Protein AF-A0A2H0L4T8-F1 (afdb_monomer_lite)

Structure (mmCIF, N/CA/C/O backbone):
data_AF-A0A2H0L4T8-F1
#
_entry.id   AF-A0A2H0L4T8-F1
#
loop_
_atom_site.group_PDB
_atom_site.id
_atom_site.type_symbol
_atom_site.label_atom_id
_atom_site.label_alt_id
_atom_site.label_comp_id
_atom_site.label_asym_id
_atom_site.label_entity_id
_atom_site.label_seq_id
_atom_site.pdbx_PDB_ins_code
_atom_site.Cartn_x
_atom_site.Cartn_y
_atom_site.Cartn_z
_atom_site.occupancy
_atom_site.B_iso_or_equiv
_atom_site.auth_seq_id
_atom_site.auth_comp_id
_atom_site.auth_asym_id
_atom_site.auth_atom_id
_atom_site.pdbx_PDB_model_num
ATOM 1 N N . MET A 1 1 ? -14.386 0.180 6.476 1.00 85.38 1 MET A N 1
ATOM 2 C CA . MET A 1 1 ? -13.752 1.130 5.545 1.00 85.38 1 MET A CA 1
ATOM 3 C C . MET A 1 1 ? -12.254 1.127 5.782 1.00 85.38 1 MET A C 1
ATOM 5 O O . MET A 1 1 ? -11.830 1.167 6.940 1.00 85.38 1 M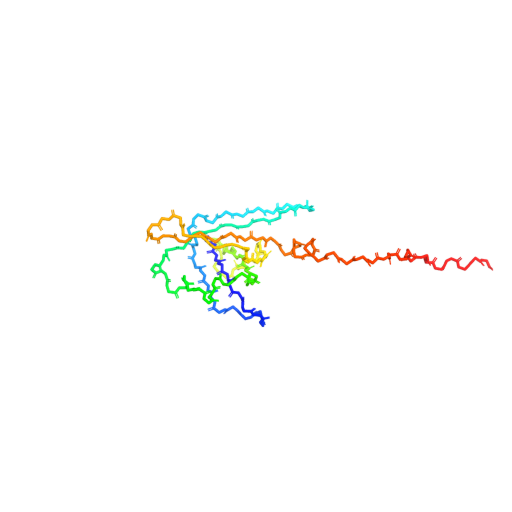ET A O 1
ATOM 9 N N . TYR A 1 2 ? -11.478 1.063 4.704 1.00 89.44 2 TYR A N 1
ATOM 10 C CA . TYR A 1 2 ? -10.024 1.192 4.748 1.00 89.44 2 TYR A CA 1
ATOM 11 C C . TYR A 1 2 ? -9.585 2.491 4.076 1.00 89.44 2 TYR A C 1
ATOM 13 O O . TYR A 1 2 ? -10.293 3.051 3.240 1.00 89.44 2 TYR A O 1
ATOM 21 N N . SER A 1 3 ? -8.413 2.980 4.457 1.00 90.06 3 SER A N 1
ATOM 22 C CA . SER A 1 3 ? -7.744 4.065 3.748 1.00 90.06 3 SER A CA 1
ATOM 23 C C . SER A 1 3 ? -6.251 3.798 3.660 1.00 90.06 3 SER A C 1
ATOM 25 O O . SER A 1 3 ? -5.687 3.161 4.548 1.00 90.06 3 SER A O 1
ATOM 27 N N . ILE A 1 4 ? -5.625 4.274 2.591 1.00 90.12 4 ILE A N 1
ATOM 28 C CA . ILE A 1 4 ? -4.199 4.102 2.328 1.00 90.12 4 ILE A CA 1
ATOM 29 C C . ILE A 1 4 ? -3.563 5.479 2.292 1.00 90.12 4 ILE A C 1
ATOM 31 O O . ILE A 1 4 ? -3.908 6.290 1.439 1.00 90.12 4 ILE A O 1
ATOM 35 N N . ASN A 1 5 ? -2.619 5.735 3.184 1.00 90.69 5 ASN A N 1
ATOM 36 C CA . ASN A 1 5 ? -1.781 6.920 3.110 1.00 90.69 5 ASN A CA 1
ATOM 37 C C . ASN A 1 5 ? -0.499 6.569 2.357 1.00 90.69 5 ASN A C 1
ATOM 39 O O . ASN A 1 5 ? 0.159 5.581 2.686 1.00 90.69 5 ASN A O 1
ATOM 43 N N . ILE A 1 6 ? -0.133 7.393 1.381 1.00 85.06 6 ILE A N 1
ATOM 44 C CA . ILE A 1 6 ? 1.175 7.369 0.732 1.00 85.06 6 ILE A CA 1
ATOM 45 C C . ILE A 1 6 ? 1.975 8.540 1.287 1.00 85.06 6 ILE A C 1
ATOM 47 O O . ILE A 1 6 ? 1.517 9.688 1.287 1.00 85.06 6 ILE A O 1
ATOM 51 N N . LEU A 1 7 ? 3.156 8.224 1.800 1.00 85.06 7 LEU A N 1
ATOM 52 C CA . LEU A 1 7 ? 4.012 9.156 2.507 1.00 85.06 7 LEU A CA 1
ATOM 53 C C . LEU A 1 7 ? 5.227 9.497 1.650 1.00 85.06 7 LEU A C 1
ATOM 55 O O . LEU A 1 7 ? 5.781 8.637 0.957 1.00 85.06 7 LEU A O 1
ATOM 59 N N . ASN A 1 8 ? 5.638 10.763 1.698 1.00 73.88 8 ASN A N 1
ATOM 60 C CA . ASN A 1 8 ? 6.864 11.219 1.053 1.00 73.88 8 ASN A CA 1
ATOM 61 C C . ASN A 1 8 ? 8.088 10.755 1.868 1.00 73.88 8 ASN A C 1
ATOM 63 O O . ASN A 1 8 ? 7.970 10.090 2.901 1.00 73.88 8 ASN A O 1
ATOM 67 N N . ARG A 1 9 ? 9.291 11.134 1.421 1.00 71.06 9 ARG A N 1
ATOM 68 C CA . ARG A 1 9 ? 10.541 10.823 2.139 1.00 71.06 9 ARG A CA 1
ATOM 69 C C . ARG A 1 9 ? 10.598 11.404 3.557 1.00 71.06 9 ARG A C 1
ATOM 71 O O . ARG A 1 9 ? 11.299 10.853 4.396 1.00 71.06 9 ARG A O 1
ATOM 78 N N . GLU A 1 10 ? 9.854 12.470 3.825 1.00 75.06 10 GLU A N 1
ATOM 79 C CA . GLU A 1 10 ? 9.776 13.141 5.128 1.00 75.06 10 GLU A CA 1
ATOM 80 C C . GLU A 1 10 ? 8.712 12.515 6.049 1.00 75.06 10 GLU A C 1
ATOM 82 O O . GLU A 1 10 ? 8.502 12.984 7.162 1.00 75.06 10 GLU A O 1
ATOM 87 N N . ASN A 1 11 ? 8.063 11.422 5.623 1.00 71.19 11 ASN A N 1
ATOM 88 C CA . ASN A 1 11 ? 6.920 10.792 6.296 1.00 71.19 11 ASN A CA 1
ATOM 89 C C . ASN A 1 11 ? 5.679 11.695 6.415 1.00 71.19 11 ASN A C 1
ATOM 91 O O . ASN A 1 11 ? 4.818 11.468 7.265 1.00 71.19 11 ASN A O 1
ATOM 95 N N . THR A 1 12 ? 5.536 12.671 5.527 1.00 71.94 12 THR A N 1
ATOM 96 C CA . THR A 1 12 ? 4.312 13.458 5.389 1.00 71.94 12 THR A CA 1
ATOM 97 C C . THR A 1 12 ? 3.388 12.760 4.397 1.00 71.94 12 THR A C 1
ATOM 99 O O . THR A 1 12 ? 3.788 12.439 3.273 1.00 71.94 12 THR A O 1
ATOM 102 N N . ALA A 1 13 ? 2.146 12.496 4.808 1.00 73.62 13 ALA A N 1
ATOM 103 C CA . ALA A 1 13 ? 1.134 11.923 3.927 1.00 73.62 13 ALA A CA 1
ATOM 104 C C . ALA A 1 13 ? 0.702 12.969 2.889 1.00 73.62 13 ALA A C 1
ATOM 106 O O . ALA A 1 13 ? -0.023 13.906 3.214 1.00 73.62 13 ALA A O 1
ATOM 107 N N . PHE A 1 14 ? 1.139 12.806 1.642 1.00 74.56 14 PHE A N 1
ATOM 108 C CA . PHE A 1 14 ? 0.767 13.701 0.539 1.00 74.56 14 PHE A CA 1
ATOM 109 C C . PHE A 1 14 ? -0.412 13.149 -0.280 1.00 74.56 14 PHE A C 1
ATOM 111 O O . PHE A 1 14 ? -1.058 13.878 -1.026 1.00 74.56 14 PHE A O 1
ATOM 118 N N . SER A 1 15 ? -0.722 11.857 -0.132 1.00 76.81 15 SER A N 1
ATOM 119 C CA . SER A 1 15 ? -1.814 11.185 -0.837 1.00 76.81 15 SER A CA 1
ATOM 120 C C . SER A 1 15 ? -2.544 10.217 0.099 1.00 76.81 15 SER A C 1
ATOM 122 O O . SER A 1 15 ? -1.923 9.508 0.887 1.00 76.81 15 SER A O 1
ATOM 124 N N . LYS A 1 16 ? -3.882 10.214 0.035 1.00 84.00 16 LYS A N 1
ATOM 125 C CA . LYS A 1 16 ? -4.783 9.385 0.855 1.00 84.00 16 LYS A CA 1
ATOM 126 C C . LYS A 1 16 ? -5.869 8.712 0.010 1.00 84.00 16 LYS A C 1
ATOM 128 O O . LYS A 1 16 ? -6.834 9.343 -0.408 1.00 84.00 16 LYS A O 1
ATOM 133 N N . ILE A 1 17 ? -5.757 7.429 -0.252 1.00 83.62 17 ILE A N 1
ATOM 134 C CA . ILE A 1 17 ? -6.774 6.698 -1.009 1.00 83.62 17 ILE A CA 1
ATOM 135 C C . ILE A 1 17 ? -7.847 6.258 -0.019 1.00 83.62 17 ILE A C 1
ATOM 137 O O . ILE A 1 17 ? -7.540 5.628 0.994 1.00 83.62 17 ILE A O 1
ATOM 141 N N . LEU A 1 18 ? -9.092 6.646 -0.273 1.00 84.56 18 LEU A N 1
ATOM 142 C CA . LEU A 1 18 ? -10.240 6.223 0.520 1.00 84.56 18 LEU A CA 1
ATOM 143 C C . LEU A 1 18 ? -10.891 5.035 -0.174 1.00 84.56 18 LEU A C 1
ATOM 145 O O . LEU A 1 18 ? -11.052 5.069 -1.387 1.00 84.56 18 LEU A O 1
ATOM 149 N N . ASP A 1 19 ? -11.247 4.021 0.611 1.00 81.62 19 ASP A N 1
ATOM 150 C CA . ASP A 1 19 ? -11.933 2.812 0.145 1.00 81.62 19 ASP A CA 1
ATOM 151 C C . ASP A 1 19 ? -11.289 2.183 -1.112 1.00 81.62 19 ASP A C 1
ATOM 153 O O . ASP A 1 19 ? -11.894 2.126 -2.181 1.00 81.62 19 ASP A O 1
ATOM 157 N N . PRO A 1 20 ? -10.011 1.771 -1.009 1.00 82.56 20 PRO A N 1
ATOM 158 C CA . PRO A 1 20 ? -9.263 1.218 -2.136 1.00 82.56 20 PRO A CA 1
ATOM 159 C C . PRO A 1 20 ? -9.934 -0.037 -2.708 1.00 82.56 20 PRO A C 1
ATOM 161 O O . PRO A 1 20 ? -10.295 -0.953 -1.964 1.00 82.56 20 PRO A O 1
ATOM 164 N N . GLN A 1 21 ? -10.026 -0.099 -4.037 1.00 84.44 21 GLN A N 1
ATOM 165 C CA . GLN A 1 21 ? -10.542 -1.264 -4.751 1.00 84.44 21 GLN A CA 1
ATOM 166 C C . GLN A 1 21 ? -9.561 -2.433 -4.658 1.00 84.44 21 GLN A C 1
ATOM 168 O O . GLN A 1 21 ? -8.342 -2.243 -4.727 1.00 84.44 21 GLN A O 1
ATOM 173 N N . ASP A 1 22 ? -10.104 -3.640 -4.487 1.00 87.00 22 ASP A N 1
ATOM 174 C CA . ASP A 1 22 ? -9.355 -4.899 -4.401 1.00 87.00 22 ASP A CA 1
ATOM 175 C C . ASP A 1 22 ? -8.161 -4.854 -3.440 1.00 87.00 22 ASP A C 1
ATOM 177 O O . ASP A 1 22 ? -7.109 -5.459 -3.673 1.00 87.00 22 ASP A O 1
ATOM 181 N N . LEU A 1 23 ? -8.322 -4.126 -2.329 1.00 90.50 23 LEU A N 1
ATOM 182 C CA . LEU A 1 23 ? -7.322 -4.100 -1.277 1.00 90.50 23 LEU A CA 1
AT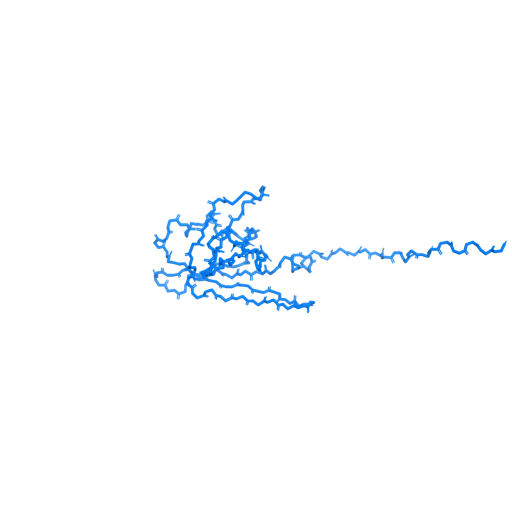OM 183 C C . LEU A 1 23 ? -7.189 -5.489 -0.651 1.00 90.50 23 LEU A C 1
ATOM 185 O O . LEU A 1 23 ? -8.094 -5.984 0.020 1.00 90.50 23 LEU A O 1
ATOM 189 N N . SER A 1 24 ? -6.003 -6.066 -0.789 1.00 91.56 24 SER A N 1
ATOM 190 C CA . SER A 1 24 ? -5.601 -7.303 -0.137 1.00 91.56 24 SER A CA 1
ATOM 191 C C . SER A 1 24 ? -4.262 -7.095 0.551 1.00 91.56 24 SER A C 1
ATOM 193 O O . SER A 1 24 ? -3.334 -6.539 -0.032 1.00 91.56 24 SER A O 1
ATOM 195 N N . PHE A 1 25 ? -4.140 -7.521 1.803 1.00 90.50 25 PHE A N 1
ATOM 196 C CA . PHE A 1 25 ? -2.877 -7.466 2.528 1.00 90.50 25 PHE A CA 1
ATOM 197 C C . PHE A 1 25 ? -2.716 -8.679 3.434 1.00 90.50 25 PHE A C 1
ATOM 199 O O . PHE A 1 25 ? -3.685 -9.222 3.964 1.00 90.50 25 PHE A O 1
ATOM 206 N N . LYS A 1 26 ? -1.466 -9.098 3.609 1.00 91.12 26 LYS A N 1
ATOM 207 C CA . LYS A 1 26 ? -1.065 -10.240 4.420 1.00 91.12 26 LYS A CA 1
ATOM 208 C C . LYS A 1 26 ? -0.036 -9.785 5.447 1.00 91.12 26 LYS A C 1
ATOM 210 O O . LYS A 1 26 ? 0.970 -9.175 5.088 1.00 91.12 26 LYS A O 1
ATOM 215 N N . LEU A 1 27 ? -0.311 -10.114 6.706 1.00 85.69 27 LEU A N 1
ATOM 216 C CA . LEU A 1 27 ? 0.604 -9.981 7.835 1.00 85.69 27 LEU A CA 1
ATOM 217 C C . LEU A 1 27 ? 1.078 -11.384 8.215 1.00 85.69 27 LEU A C 1
ATOM 219 O O . LEU A 1 27 ? 0.262 -12.257 8.511 1.00 85.69 27 LEU A O 1
ATOM 223 N N . THR A 1 28 ? 2.381 -11.610 8.176 1.00 81.94 28 THR A N 1
ATOM 224 C CA . THR A 1 28 ? 3.035 -12.883 8.457 1.00 81.94 28 THR A CA 1
ATOM 225 C C . THR A 1 28 ? 4.120 -12.647 9.498 1.00 81.94 28 THR A C 1
ATOM 227 O O . THR A 1 28 ? 5.137 -12.013 9.227 1.00 81.94 28 THR A O 1
ATOM 230 N N . LEU A 1 29 ? 3.932 -13.197 10.697 1.00 75.12 29 LEU A N 1
ATOM 231 C CA . LEU A 1 29 ? 4.955 -13.178 11.744 1.00 75.12 29 LEU A CA 1
ATOM 232 C C . LEU A 1 29 ? 6.236 -13.856 11.235 1.00 75.12 29 LEU A C 1
ATOM 234 O O . LEU A 1 29 ? 6.199 -15.013 10.824 1.00 75.12 29 LEU A O 1
ATOM 238 N N . GLY A 1 30 ? 7.352 -13.121 11.228 1.00 67.75 30 GLY A N 1
ATOM 239 C CA . GLY A 1 30 ? 8.646 -13.610 10.733 1.00 67.75 30 GLY A CA 1
ATOM 240 C C . GLY A 1 30 ? 8.700 -13.876 9.224 1.00 67.75 30 GLY A C 1
ATOM 241 O O . GLY A 1 30 ? 9.659 -14.477 8.749 1.00 67.75 30 GLY A O 1
ATOM 242 N N . GLY A 1 31 ? 7.674 -13.466 8.474 1.00 73.62 31 GLY A N 1
ATOM 243 C CA . GLY A 1 31 ? 7.551 -13.739 7.051 1.00 73.62 31 GLY A CA 1
ATOM 244 C C . GLY A 1 31 ? 7.507 -12.487 6.184 1.00 73.62 31 GLY A C 1
ATOM 245 O O . GLY A 1 31 ? 7.793 -11.364 6.596 1.00 73.62 31 GLY A O 1
ATOM 246 N N . LYS A 1 32 ? 7.141 -12.720 4.926 1.00 84.44 32 LYS A N 1
ATOM 247 C CA . LYS A 1 32 ? 7.078 -11.711 3.874 1.00 84.44 32 LYS A CA 1
ATOM 248 C C . LYS A 1 32 ? 5.689 -11.088 3.818 1.00 84.44 32 LYS A C 1
ATOM 250 O O . LYS A 1 32 ? 4.785 -11.631 3.187 1.00 84.44 32 LYS A O 1
ATOM 255 N N . ASP A 1 33 ? 5.544 -9.957 4.491 1.00 90.06 33 ASP A N 1
ATOM 256 C CA . ASP A 1 33 ? 4.333 -9.141 4.456 1.00 90.06 33 ASP A CA 1
ATOM 257 C C . ASP A 1 33 ? 4.143 -8.509 3.080 1.00 90.06 33 ASP A C 1
ATOM 259 O O . ASP A 1 33 ? 5.079 -7.961 2.500 1.00 90.06 33 ASP A O 1
ATOM 263 N N . THR A 1 34 ? 2.918 -8.543 2.568 1.00 92.69 34 THR A N 1
ATOM 264 C CA . THR A 1 34 ? 2.591 -7.996 1.245 1.00 92.69 34 THR A CA 1
ATOM 265 C C . THR A 1 34 ? 1.261 -7.273 1.290 1.00 92.69 34 THR A C 1
ATOM 267 O O . THR A 1 34 ? 0.346 -7.714 1.984 1.00 92.69 34 THR A O 1
ATOM 270 N N . ALA A 1 35 ? 1.120 -6.214 0.505 1.00 93.19 35 ALA A N 1
ATOM 271 C CA . ALA A 1 35 ? -0.164 -5.579 0.247 1.00 93.19 35 ALA A CA 1
ATOM 272 C C . ALA A 1 35 ? -0.317 -5.272 -1.243 1.00 93.19 35 ALA A C 1
ATOM 274 O O . ALA A 1 35 ? 0.662 -5.036 -1.946 1.00 93.19 35 ALA A O 1
ATOM 275 N N . LYS A 1 36 ? -1.550 -5.287 -1.730 1.00 93.62 36 LYS A N 1
ATOM 276 C CA . LYS A 1 36 ? -1.915 -4.993 -3.109 1.00 93.62 36 LYS A CA 1
ATOM 277 C C . LYS A 1 36 ? -3.236 -4.242 -3.114 1.00 93.62 36 LYS A C 1
ATOM 279 O O . LYS A 1 36 ? -4.119 -4.556 -2.322 1.00 93.62 36 LYS A O 1
ATOM 284 N N . PHE A 1 37 ? -3.362 -3.267 -4.000 1.00 91.62 37 PHE A N 1
ATOM 285 C CA . PHE A 1 37 ? -4.619 -2.572 -4.256 1.00 91.62 37 PHE A CA 1
ATOM 286 C C . PHE A 1 37 ? -4.657 -2.069 -5.696 1.00 91.62 37 PHE A C 1
ATOM 288 O O . PHE A 1 37 ? -3.612 -1.954 -6.347 1.00 91.62 37 PHE A O 1
ATOM 295 N N . MET A 1 38 ? -5.859 -1.763 -6.175 1.00 89.69 38 MET A N 1
ATOM 296 C CA . MET A 1 38 ? -6.076 -1.167 -7.487 1.00 89.69 38 MET A CA 1
ATOM 297 C C . MET A 1 38 ? -6.505 0.293 -7.381 1.00 89.69 38 MET A C 1
ATOM 299 O O . MET A 1 38 ? -7.124 0.728 -6.407 1.00 89.69 38 MET A O 1
ATOM 303 N N . LEU A 1 39 ? -6.150 1.051 -8.409 1.00 87.25 39 LEU A N 1
ATOM 304 C CA . LEU A 1 39 ? -6.495 2.451 -8.589 1.00 87.25 39 LEU A CA 1
ATOM 305 C C . LEU A 1 39 ? -6.907 2.687 -10.042 1.00 87.25 39 LEU A C 1
ATOM 307 O O . LEU A 1 39 ? -6.160 2.296 -10.938 1.00 87.25 39 LEU A O 1
ATOM 311 N N . PRO A 1 40 ? -8.015 3.394 -10.302 1.00 85.56 40 PRO A N 1
ATOM 312 C CA . PRO A 1 40 ? -8.314 3.880 -11.642 1.00 85.56 40 PRO A CA 1
ATOM 313 C C . PRO A 1 40 ? -7.214 4.830 -12.145 1.00 85.56 40 PRO A C 1
ATOM 315 O O . PRO A 1 40 ? -6.738 5.680 -11.392 1.00 85.56 40 PRO A O 1
ATOM 318 N N . LEU A 1 41 ? -6.847 4.743 -13.423 1.00 82.75 41 LEU A N 1
ATOM 319 C CA . LEU A 1 41 ? -5.928 5.665 -14.104 1.00 82.75 41 LEU A CA 1
ATOM 320 C C . LEU A 1 41 ? -6.457 7.104 -14.098 1.00 82.75 41 LEU A C 1
ATOM 322 O O . LEU A 1 41 ? -5.681 8.051 -14.025 1.00 82.75 41 LEU A O 1
ATOM 326 N N . SER A 1 42 ? -7.782 7.266 -14.112 1.00 80.81 42 SER A N 1
ATOM 327 C CA . SER A 1 42 ? -8.458 8.559 -13.977 1.00 80.81 42 SER A CA 1
ATOM 328 C C . SER A 1 42 ? -8.379 9.147 -12.565 1.00 80.81 42 SER A C 1
ATOM 330 O O . SER A 1 42 ? -8.760 10.299 -12.354 1.00 80.81 42 SER A O 1
ATOM 332 N N . HIS A 1 43 ? -7.906 8.384 -11.574 1.00 78.69 43 HIS A N 1
ATOM 333 C CA . HIS A 1 43 ? -7.827 8.868 -10.207 1.00 78.69 43 HIS A CA 1
ATOM 334 C C . HIS A 1 43 ? -6.755 9.967 -10.114 1.00 78.69 43 HIS A C 1
ATOM 336 O O . HIS A 1 43 ? -5.599 9.713 -10.450 1.00 78.69 43 HIS A O 1
ATOM 342 N N . PRO A 1 44 ? -7.036 11.141 -9.518 1.00 74.06 44 PRO A N 1
ATOM 343 C CA . PRO A 1 44 ? -6.090 12.270 -9.430 1.00 74.06 44 PRO A CA 1
ATOM 344 C C . PRO A 1 44 ? -4.835 11.989 -8.581 1.00 74.06 44 PRO A C 1
ATOM 346 O O . PRO A 1 44 ? -4.031 12.869 -8.316 1.00 74.06 44 PRO A O 1
ATOM 349 N N . ARG A 1 45 ? -4.688 10.761 -8.073 1.00 72.50 45 ARG A N 1
ATOM 350 C CA . ARG A 1 45 ? -3.555 10.311 -7.249 1.00 72.50 45 ARG A CA 1
ATOM 351 C C . ARG A 1 45 ? -2.776 9.174 -7.910 1.00 72.50 45 ARG A C 1
ATOM 353 O O . ARG A 1 45 ? -1.731 8.796 -7.389 1.00 72.50 45 ARG A O 1
ATOM 360 N N . ALA A 1 46 ? -3.242 8.686 -9.061 1.00 70.25 46 ALA A N 1
ATOM 361 C CA . ALA A 1 46 ? -2.585 7.714 -9.927 1.00 70.25 46 ALA A CA 1
ATOM 362 C C . ALA A 1 46 ? -1.451 8.350 -10.757 1.00 70.25 46 ALA A C 1
ATOM 364 O O . ALA A 1 46 ? -1.242 8.033 -11.924 1.00 70.25 46 ALA A O 1
ATOM 365 N N . GLU A 1 47 ? -0.703 9.270 -10.154 1.00 76.31 47 GLU A N 1
ATOM 366 C CA . GLU A 1 47 ? 0.402 9.950 -10.816 1.00 76.31 47 GLU A CA 1
ATOM 367 C C . GLU A 1 47 ? 1.709 9.210 -10.548 1.00 76.31 47 GLU A C 1
ATOM 369 O O . GLU A 1 47 ? 1.954 8.686 -9.455 1.00 76.31 47 GLU A O 1
ATOM 374 N N . LYS A 1 48 ? 2.600 9.227 -11.542 1.00 72.44 48 LYS A N 1
ATOM 375 C CA . LYS A 1 48 ? 3.912 8.572 -11.469 1.00 72.44 48 LYS A CA 1
ATOM 376 C C . LYS A 1 48 ? 4.756 9.073 -10.295 1.00 72.44 48 LYS A C 1
ATOM 378 O O . LYS A 1 48 ? 5.584 8.331 -9.779 1.00 72.44 48 LYS A O 1
ATOM 383 N N . GLU A 1 49 ? 4.549 10.317 -9.870 1.00 75.25 49 GLU A N 1
ATOM 384 C CA . GLU A 1 49 ? 5.228 10.920 -8.722 1.00 75.25 49 GLU A CA 1
ATOM 385 C C . GLU A 1 49 ? 4.785 10.319 -7.388 1.00 75.25 49 GLU A C 1
ATOM 387 O O . GLU A 1 49 ? 5.611 10.049 -6.511 1.00 75.25 49 GLU A O 1
ATOM 392 N N . ASN A 1 50 ? 3.485 10.062 -7.276 1.00 75.44 50 ASN A N 1
ATOM 393 C CA . ASN A 1 50 ? 2.845 9.561 -6.072 1.00 75.44 50 ASN A CA 1
ATOM 394 C C . ASN A 1 50 ? 3.135 8.070 -5.882 1.00 75.44 50 ASN A C 1
ATOM 396 O O . ASN A 1 50 ? 3.389 7.611 -4.768 1.00 75.44 50 ASN A O 1
ATOM 400 N N . LEU A 1 51 ? 3.184 7.325 -6.987 1.00 82.50 51 LEU A N 1
ATOM 401 C CA . LEU A 1 51 ? 3.407 5.882 -7.011 1.00 82.50 51 LEU A CA 1
ATOM 402 C C . LEU A 1 51 ? 4.879 5.503 -7.278 1.00 82.50 51 LEU A C 1
ATOM 404 O O . LEU A 1 51 ? 5.169 4.468 -7.878 1.00 82.50 51 LEU A O 1
ATOM 408 N N . LYS A 1 52 ? 5.836 6.333 -6.835 1.00 83.81 52 LYS A N 1
ATOM 409 C CA . LYS A 1 52 ? 7.271 6.026 -6.952 1.00 83.81 52 LYS A CA 1
ATOM 410 C C . LYS A 1 52 ? 7.632 4.788 -6.126 1.00 83.81 52 LYS A C 1
ATOM 412 O O . LYS A 1 52 ? 7.202 4.616 -4.983 1.00 83.81 52 LYS A O 1
ATOM 417 N N . LYS A 1 53 ? 8.495 3.943 -6.695 1.00 85.94 53 LYS A N 1
ATOM 418 C CA . LYS A 1 53 ? 9.069 2.788 -5.998 1.00 85.94 53 LYS A CA 1
ATOM 419 C C . LYS A 1 53 ? 9.745 3.233 -4.693 1.00 85.94 53 LYS A C 1
ATOM 421 O O . LYS A 1 53 ? 10.452 4.238 -4.666 1.00 85.94 53 LYS A O 1
ATOM 426 N N . HIS A 1 54 ? 9.544 2.452 -3.636 1.00 85.44 54 HIS A N 1
ATOM 427 C CA . HIS A 1 54 ? 9.988 2.685 -2.260 1.00 85.44 54 HIS A CA 1
ATOM 428 C C . HIS A 1 54 ? 9.298 3.831 -1.508 1.00 85.44 54 HIS A C 1
ATOM 430 O O . HIS A 1 54 ? 9.665 4.080 -0.359 1.00 85.44 54 HIS A O 1
ATOM 436 N N . ASN A 1 55 ? 8.285 4.494 -2.083 1.00 86.69 55 ASN A N 1
ATOM 437 C CA . ASN A 1 55 ? 7.428 5.364 -1.278 1.00 86.69 55 ASN A CA 1
ATOM 438 C C . ASN A 1 55 ? 6.762 4.537 -0.179 1.00 86.69 55 ASN A C 1
ATOM 440 O O . ASN A 1 55 ? 6.294 3.419 -0.420 1.00 86.69 55 ASN A O 1
ATOM 444 N N . ARG A 1 56 ? 6.742 5.089 1.034 1.00 89.56 56 ARG A N 1
ATOM 445 C CA . ARG A 1 56 ? 6.160 4.425 2.194 1.00 89.56 56 ARG A CA 1
ATOM 446 C C . ARG A 1 56 ? 4.641 4.487 2.104 1.00 89.56 56 ARG A C 1
ATOM 448 O O . ARG A 1 56 ? 4.069 5.508 1.727 1.00 89.56 56 ARG A O 1
ATOM 455 N N . ILE A 1 57 ? 4.002 3.390 2.483 1.00 91.25 57 ILE A N 1
ATOM 456 C CA . ILE A 1 57 ? 2.554 3.246 2.516 1.00 91.25 57 ILE A CA 1
ATOM 457 C C . ILE A 1 57 ? 2.110 2.785 3.897 1.00 91.25 57 ILE A C 1
ATOM 459 O O . ILE A 1 57 ? 2.744 1.938 4.528 1.00 91.25 57 ILE A O 1
ATOM 463 N N . GLU A 1 58 ? 0.984 3.329 4.343 1.00 93.12 58 GLU A N 1
ATOM 464 C CA . GLU A 1 58 ? 0.316 2.938 5.575 1.00 93.12 58 GLU A CA 1
ATOM 465 C C . GLU A 1 58 ? -1.161 2.666 5.306 1.00 93.12 58 GLU A C 1
ATOM 467 O O . GLU A 1 58 ? -1.860 3.501 4.734 1.00 93.12 58 GLU A O 1
A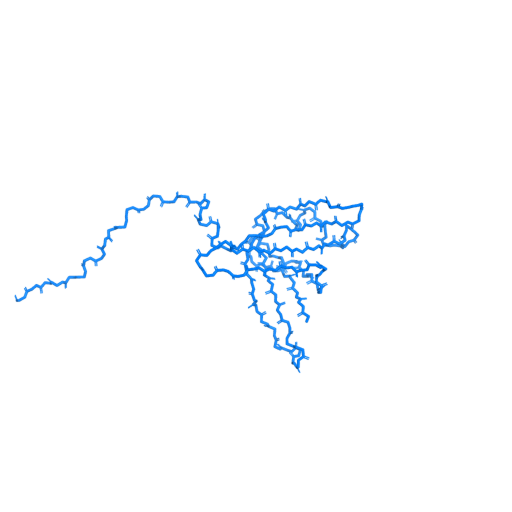TOM 472 N N . ILE A 1 59 ? -1.646 1.503 5.739 1.00 93.44 59 ILE A N 1
ATOM 473 C CA . ILE A 1 59 ? -3.059 1.137 5.630 1.00 93.44 59 ILE A CA 1
ATOM 474 C C . ILE A 1 59 ? -3.707 1.360 6.988 1.00 93.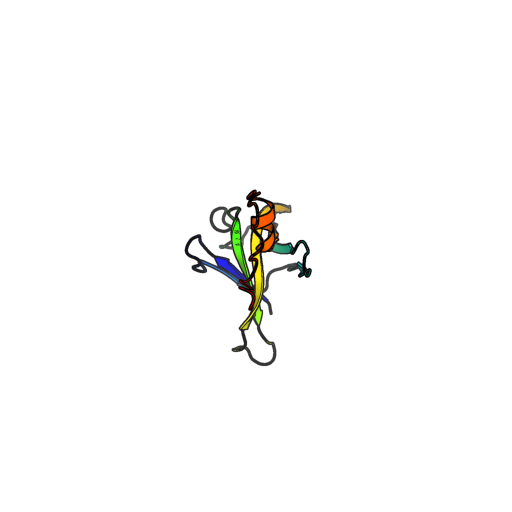44 59 ILE A C 1
ATOM 476 O O . ILE A 1 59 ? -3.224 0.885 8.020 1.00 93.44 59 ILE A O 1
ATOM 480 N N . TYR A 1 60 ? -4.834 2.056 6.969 1.00 92.38 60 TYR A N 1
ATOM 481 C CA . TYR A 1 60 ? -5.654 2.350 8.127 1.00 92.38 60 TYR A CA 1
ATOM 482 C C . TYR A 1 60 ? -7.028 1.710 7.989 1.00 92.38 60 TYR A C 1
ATOM 484 O O . TYR A 1 60 ? -7.627 1.714 6.913 1.00 92.38 60 TYR A O 1
ATOM 492 N N . ARG A 1 61 ? -7.550 1.208 9.104 1.00 90.62 61 ARG A N 1
ATOM 493 C CA . ARG A 1 61 ? -8.917 0.718 9.246 1.00 90.62 61 ARG A CA 1
ATOM 494 C C . ARG A 1 61 ? -9.699 1.698 10.110 1.00 90.62 61 ARG A C 1
ATOM 496 O O . ARG A 1 61 ? -9.276 2.007 11.221 1.00 90.62 61 ARG A O 1
ATOM 503 N N . VAL A 1 62 ? -10.843 2.145 9.605 1.00 87.81 62 VAL A N 1
ATOM 504 C CA . VAL A 1 62 ? -11.810 2.926 10.386 1.00 87.81 62 VAL A CA 1
ATOM 505 C C . VAL A 1 62 ? -12.788 1.960 11.043 1.00 87.81 62 VAL A C 1
ATOM 507 O O . VAL A 1 62 ? -13.329 1.069 10.370 1.00 87.81 62 VAL A O 1
ATOM 510 N N . ASN A 1 63 ? -13.003 2.114 12.347 1.00 85.00 63 ASN A N 1
ATOM 511 C CA . ASN A 1 63 ? -13.988 1.333 13.077 1.00 85.00 63 ASN A CA 1
ATOM 512 C C . ASN A 1 63 ? -15.406 1.699 12.582 1.00 85.00 63 ASN A C 1
ATOM 514 O O . ASN A 1 63 ? -15.774 2.871 12.562 1.00 85.00 63 ASN A O 1
ATOM 518 N N . PRO A 1 64 ? -16.228 0.724 12.154 1.00 82.69 64 PRO A N 1
ATOM 519 C CA . PRO A 1 64 ? -17.573 1.016 11.660 1.00 82.69 64 PRO A CA 1
ATOM 520 C C . PRO A 1 64 ? -18.512 1.563 12.745 1.00 82.69 64 PRO A C 1
ATOM 522 O O . PRO A 1 64 ? -19.481 2.236 12.407 1.00 82.69 64 PRO A O 1
ATOM 525 N N . LYS A 1 65 ? -18.241 1.278 14.027 1.00 85.50 65 LYS A N 1
ATOM 526 C CA . LYS A 1 65 ? -19.060 1.741 15.157 1.00 85.50 65 LYS A CA 1
ATOM 527 C C . LYS A 1 65 ? -18.665 3.132 15.650 1.00 85.50 65 LYS A C 1
ATOM 529 O O . LYS A 1 65 ? -19.511 3.846 16.170 1.00 85.50 65 LYS A O 1
ATOM 534 N N . ASP A 1 66 ? -17.403 3.507 15.468 1.00 85.38 66 ASP A N 1
ATOM 535 C CA . ASP A 1 66 ? -16.860 4.797 15.881 1.00 85.38 66 ASP A CA 1
ATOM 536 C C . ASP A 1 66 ? -15.943 5.337 14.783 1.00 85.38 66 ASP A C 1
ATOM 538 O O . ASP A 1 66 ? -14.820 4.873 14.593 1.00 85.38 66 ASP A O 1
ATOM 542 N N . ARG A 1 67 ? -16.426 6.343 14.050 1.00 77.94 67 ARG A N 1
ATOM 543 C CA . ARG A 1 67 ? -15.681 6.942 12.935 1.00 77.94 67 ARG A CA 1
ATOM 544 C C . ARG A 1 67 ? -14.428 7.703 13.385 1.00 77.94 67 ARG A C 1
ATOM 546 O O . ARG A 1 67 ? -13.624 8.060 12.526 1.00 77.94 67 ARG A O 1
ATOM 553 N N . THR A 1 68 ? -14.263 7.952 14.684 1.00 82.38 68 THR A N 1
ATOM 554 C CA . THR A 1 68 ? -13.071 8.598 15.251 1.00 82.38 68 THR A CA 1
ATOM 555 C C . THR A 1 68 ? -11.962 7.595 15.591 1.00 82.38 68 THR A C 1
ATOM 557 O O . THR A 1 68 ? -10.788 7.964 15.595 1.00 82.38 68 THR A O 1
ATOM 560 N N . ASP A 1 69 ? -12.297 6.310 15.762 1.00 85.88 69 ASP A N 1
ATOM 561 C CA . ASP A 1 69 ? -11.332 5.227 15.980 1.00 85.88 69 ASP A CA 1
ATOM 562 C C . ASP A 1 69 ? -10.728 4.771 14.639 1.00 85.88 69 ASP A C 1
ATOM 564 O O . ASP A 1 69 ? -11.262 3.919 13.914 1.00 85.88 69 ASP A O 1
ATOM 568 N N . VAL A 1 70 ? -9.594 5.385 14.293 1.00 87.88 70 VAL A N 1
ATOM 569 C CA . VAL A 1 70 ? -8.809 5.095 13.088 1.00 87.88 70 VAL A CA 1
ATOM 570 C C . VAL A 1 70 ? -7.506 4.404 13.482 1.00 87.88 70 VAL A C 1
ATOM 572 O O . VAL A 1 70 ? -6.621 5.009 14.084 1.00 87.88 70 VAL A O 1
ATOM 575 N N . ARG A 1 71 ? -7.349 3.133 13.097 1.00 90.94 71 ARG A N 1
ATOM 576 C CA . ARG A 1 71 ? -6.185 2.315 13.472 1.00 90.94 71 ARG A CA 1
ATOM 577 C C . ARG A 1 71 ? -5.301 2.013 12.284 1.00 90.94 71 ARG A C 1
ATOM 579 O O . ARG A 1 71 ? -5.787 1.593 11.238 1.00 90.94 71 ARG A O 1
ATOM 586 N N . LYS A 1 72 ? -3.993 2.160 12.468 1.00 90.81 72 LYS A N 1
ATOM 587 C CA . LYS A 1 72 ? -2.992 1.680 11.513 1.00 90.81 72 LYS A CA 1
ATOM 588 C C . LYS A 1 72 ? -2.918 0.159 11.602 1.00 90.81 72 LYS A C 1
ATOM 590 O O . LYS A 1 72 ? -2.703 -0.376 12.684 1.00 90.81 72 LYS A O 1
ATOM 595 N N . VAL A 1 73 ? -3.122 -0.522 10.480 1.00 91.94 73 VAL A N 1
ATOM 596 C CA . VAL A 1 73 ? -3.169 -1.993 10.417 1.00 91.94 73 VAL A CA 1
ATOM 597 C C . VAL A 1 73 ? -2.028 -2.597 9.609 1.00 91.94 73 VAL A C 1
ATOM 599 O O . VAL A 1 73 ? -1.741 -3.776 9.774 1.00 91.94 73 VAL A O 1
ATOM 602 N N . TRP A 1 74 ? -1.366 -1.818 8.751 1.00 93.06 74 TRP A N 1
ATOM 603 C CA . TRP A 1 74 ? -0.251 -2.303 7.940 1.00 93.06 74 TRP A CA 1
ATOM 604 C C . TRP A 1 74 ? 0.685 -1.157 7.546 1.00 93.06 74 TRP A C 1
ATOM 606 O O . TRP A 1 74 ? 0.233 -0.026 7.342 1.00 93.06 74 TRP A O 1
ATOM 616 N N . VAL A 1 75 ? 1.982 -1.453 7.427 1.00 91.31 75 VAL A N 1
ATOM 617 C CA . VAL A 1 75 ? 3.020 -0.507 6.996 1.00 91.31 75 VAL A CA 1
ATOM 618 C C . VAL A 1 75 ? 3.993 -1.196 6.054 1.00 91.31 75 VAL A C 1
ATOM 620 O O . VAL A 1 75 ? 4.490 -2.286 6.337 1.00 91.31 75 VAL A O 1
ATOM 623 N N . GLY A 1 76 ? 4.341 -0.507 4.978 1.00 92.12 76 GLY A N 1
ATOM 624 C CA . GLY A 1 76 ? 5.332 -0.994 4.039 1.00 92.12 76 GLY A CA 1
ATOM 625 C C . GLY A 1 76 ? 5.682 0.041 2.991 1.00 92.12 76 GLY A C 1
ATOM 626 O O . GLY A 1 76 ? 5.658 1.242 3.258 1.00 92.12 76 GLY A O 1
ATOM 627 N N . TYR A 1 77 ? 6.046 -0.424 1.807 1.00 90.62 77 TYR A N 1
ATOM 628 C CA . TYR A 1 77 ? 6.516 0.418 0.719 1.00 90.62 77 TYR A CA 1
ATOM 629 C C . TYR A 1 77 ? 6.073 -0.124 -0.638 1.00 90.62 77 TYR A C 1
ATOM 631 O O . TYR A 1 77 ? 5.843 -1.323 -0.798 1.00 90.62 77 TYR A O 1
ATOM 639 N N . ILE A 1 78 ? 5.976 0.767 -1.623 1.00 90.69 78 ILE A N 1
ATOM 640 C CA . ILE A 1 78 ? 5.669 0.398 -3.008 1.00 90.69 78 ILE A CA 1
ATOM 641 C C . ILE A 1 78 ? 6.856 -0.367 -3.594 1.00 90.69 78 ILE A C 1
ATOM 643 O O . ILE A 1 78 ? 7.964 0.167 -3.668 1.00 90.69 78 ILE A O 1
ATOM 647 N N . GLU A 1 79 ? 6.633 -1.594 -4.054 1.00 90.25 79 GLU A N 1
ATOM 648 C CA . GLU A 1 79 ? 7.649 -2.373 -4.768 1.00 90.25 79 GLU A CA 1
ATOM 649 C C . GLU A 1 79 ? 7.489 -2.239 -6.282 1.00 90.25 79 GLU A C 1
ATOM 651 O O . GLU A 1 79 ? 8.482 -2.070 -6.997 1.00 90.25 79 GLU A O 1
ATOM 656 N N . ALA A 1 80 ? 6.248 -2.320 -6.761 1.00 89.38 80 ALA A N 1
ATOM 657 C CA . ALA A 1 80 ? 5.925 -2.347 -8.177 1.00 89.38 80 ALA A CA 1
ATOM 658 C C . ALA A 1 80 ? 4.573 -1.686 -8.445 1.00 89.38 80 ALA A C 1
ATOM 660 O O . ALA A 1 80 ? 3.656 -1.751 -7.631 1.00 89.38 80 ALA A O 1
ATOM 661 N N . VAL A 1 81 ? 4.457 -1.076 -9.619 1.00 89.44 81 VAL A N 1
ATOM 662 C CA . VAL A 1 81 ? 3.214 -0.505 -10.138 1.00 89.44 81 VAL A CA 1
ATOM 663 C C . VAL A 1 81 ? 3.080 -0.997 -11.565 1.00 89.44 81 VAL A C 1
ATOM 665 O O . VAL A 1 81 ? 4.038 -0.893 -12.334 1.00 89.44 81 VAL A O 1
ATOM 668 N N . ARG A 1 82 ? 1.924 -1.554 -11.915 1.00 89.31 82 ARG A N 1
ATOM 669 C CA . ARG A 1 82 ? 1.652 -2.057 -13.263 1.00 89.31 82 ARG A CA 1
ATOM 670 C C . ARG A 1 82 ? 0.263 -1.645 -13.720 1.00 89.31 82 ARG A C 1
ATOM 672 O O . ARG A 1 82 ? -0.654 -1.588 -12.912 1.00 89.31 82 ARG A O 1
ATOM 679 N N . ILE A 1 83 ? 0.120 -1.375 -15.010 1.00 86.44 83 ILE A N 1
ATOM 680 C CA . ILE A 1 83 ? -1.185 -1.204 -15.652 1.00 86.44 83 ILE A CA 1
ATOM 681 C C . ILE A 1 83 ? -1.736 -2.614 -15.891 1.00 86.44 83 ILE A C 1
ATOM 683 O O . ILE A 1 83 ? -1.019 -3.451 -16.443 1.00 86.44 83 ILE A O 1
ATOM 687 N N . VAL A 1 84 ? -2.938 -2.905 -15.393 1.00 84.12 84 VAL A N 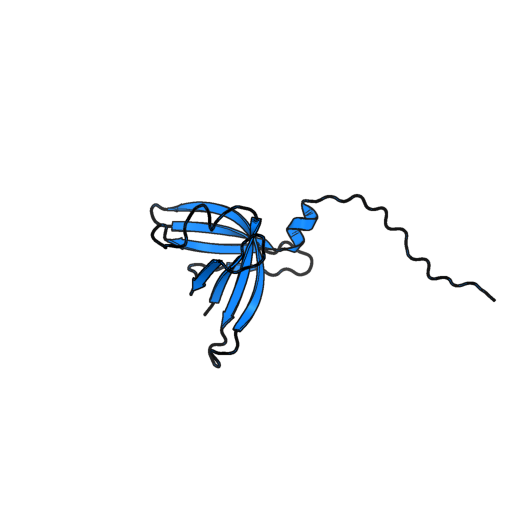1
ATOM 688 C CA . VAL A 1 84 ? -3.556 -4.245 -15.492 1.00 84.12 84 VAL A CA 1
ATOM 689 C C . VAL A 1 84 ? -4.612 -4.295 -16.592 1.00 84.12 84 VAL A C 1
ATOM 691 O O . VAL A 1 84 ? -4.761 -5.331 -17.233 1.00 84.12 84 VAL A O 1
ATOM 694 N N . ASP A 1 85 ? -5.280 -3.176 -16.854 1.00 83.62 85 ASP A N 1
ATOM 695 C CA . ASP A 1 85 ? -6.194 -2.980 -17.978 1.00 83.62 85 ASP A CA 1
ATOM 696 C C . ASP A 1 85 ? -6.152 -1.511 -18.444 1.00 83.62 85 ASP A C 1
ATOM 698 O O . ASP A 1 85 ? -5.401 -0.705 -17.887 1.00 83.62 85 ASP A O 1
ATOM 702 N N . ASP A 1 86 ? -6.956 -1.153 -19.449 1.00 79.56 86 ASP A N 1
ATOM 703 C CA . ASP A 1 86 ? -6.973 0.192 -20.047 1.00 79.56 86 ASP A CA 1
ATOM 704 C C . ASP A 1 86 ? -7.357 1.317 -19.069 1.00 79.56 86 ASP A C 1
ATOM 706 O O . ASP A 1 86 ? -7.161 2.493 -19.376 1.00 79.56 86 ASP A O 1
ATOM 710 N N . ASN A 1 87 ? -7.881 0.983 -17.886 1.00 85.56 87 ASN A N 1
ATOM 711 C CA . ASN A 1 87 ? -8.402 1.932 -16.910 1.00 85.56 87 ASN A CA 1
ATOM 712 C C . ASN A 1 87 ? -7.825 1.773 -15.500 1.00 85.56 87 ASN A C 1
ATOM 714 O O . ASN A 1 87 ? -8.087 2.647 -14.675 1.00 85.56 87 ASN A O 1
ATOM 718 N N . HIS A 1 88 ? -7.047 0.731 -15.195 1.00 86.81 88 HIS A N 1
ATOM 719 C CA . HIS A 1 88 ? -6.611 0.438 -13.830 1.00 86.81 88 HIS A CA 1
ATOM 720 C C . HIS A 1 88 ? -5.107 0.188 -13.697 1.00 86.81 88 HIS A C 1
ATOM 722 O O . HIS A 1 88 ? -4.461 -0.543 -14.453 1.00 86.81 88 HIS A O 1
ATOM 728 N N . LEU A 1 89 ? -4.565 0.765 -12.629 1.00 88.31 89 LEU A N 1
ATOM 729 C CA . LEU A 1 89 ? -3.249 0.491 -12.082 1.00 88.31 89 LEU A CA 1
ATOM 730 C C . LEU A 1 89 ? -3.374 -0.440 -10.889 1.00 88.31 89 LEU A C 1
ATOM 732 O O . LEU A 1 89 ? -4.170 -0.220 -9.980 1.00 88.31 89 LEU A O 1
ATOM 736 N N . GLU A 1 90 ? -2.493 -1.419 -10.837 1.00 90.69 90 GLU A N 1
ATOM 737 C CA . GLU A 1 90 ? -2.258 -2.227 -9.660 1.00 90.69 90 GLU A CA 1
ATOM 738 C C . GLU A 1 90 ? -0.957 -1.799 -8.993 1.00 90.69 90 GLU A C 1
ATOM 740 O O . GLU A 1 90 ? 0.096 -1.687 -9.631 1.00 90.69 90 GLU A O 1
ATOM 745 N N . VAL A 1 91 ? -1.032 -1.598 -7.682 1.00 90.62 91 VAL A N 1
ATOM 746 C CA . VAL A 1 91 ? 0.102 -1.223 -6.847 1.00 90.62 91 VAL A CA 1
ATOM 747 C C . VAL A 1 91 ? 0.442 -2.394 -5.933 1.00 90.62 91 VAL A C 1
ATOM 749 O O . VAL A 1 91 ? -0.330 -2.756 -5.045 1.00 90.62 91 VAL A O 1
ATOM 752 N N . GLY A 1 92 ? 1.612 -2.989 -6.158 1.00 91.75 92 GLY A N 1
ATOM 753 C CA . GLY A 1 92 ? 2.186 -4.047 -5.337 1.00 91.75 92 GLY A CA 1
ATOM 754 C C . GLY A 1 92 ? 3.122 -3.473 -4.277 1.00 91.75 92 GLY A C 1
ATOM 755 O O . GLY A 1 92 ? 4.052 -2.721 -4.583 1.00 91.75 92 GLY A O 1
ATOM 756 N N . CYS A 1 93 ? 2.885 -3.844 -3.025 1.00 92.75 93 CYS A N 1
ATOM 757 C CA . CYS A 1 93 ? 3.583 -3.330 -1.858 1.00 92.75 93 CYS A CA 1
ATOM 758 C C . CYS A 1 93 ? 4.173 -4.459 -1.013 1.00 92.75 93 CYS A C 1
ATOM 760 O O . CYS A 1 93 ? 3.585 -5.530 -0.861 1.00 92.75 93 CYS A O 1
ATOM 762 N N . ASN A 1 94 ? 5.308 -4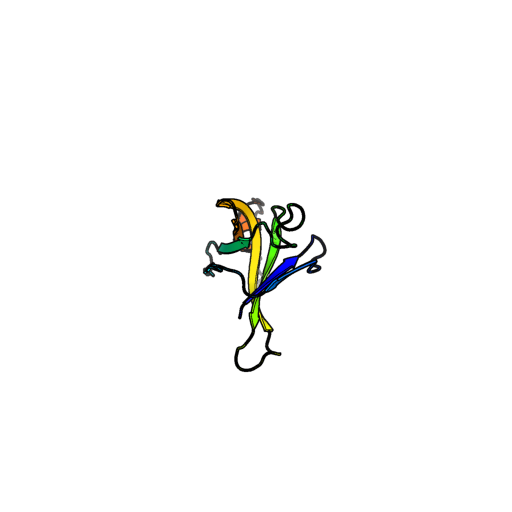.155 -0.400 1.00 92.94 94 ASN A N 1
ATOM 763 C CA . ASN A 1 94 ? 6.076 -5.043 0.459 1.00 92.94 94 ASN A CA 1
ATOM 764 C C . ASN A 1 94 ? 6.139 -4.469 1.875 1.00 92.94 94 ASN A C 1
ATOM 766 O O . ASN A 1 94 ? 6.176 -3.250 2.051 1.00 92.94 94 ASN A O 1
ATOM 770 N N . GLY A 1 95 ? 6.136 -5.327 2.890 1.00 90.50 95 GLY A N 1
ATOM 771 C CA . GLY A 1 95 ? 6.199 -4.903 4.285 1.00 90.50 95 GLY A CA 1
ATOM 772 C C . GLY A 1 95 ? 7.565 -4.350 4.672 1.00 90.50 95 GLY A C 1
ATOM 773 O O . GLY A 1 95 ? 8.593 -4.693 4.089 1.00 90.50 95 GLY A O 1
ATOM 774 N N . LEU A 1 96 ? 7.588 -3.496 5.697 1.00 86.06 96 LEU A N 1
ATOM 775 C CA . LEU A 1 96 ? 8.778 -2.728 6.078 1.00 86.06 96 LEU A CA 1
ATOM 776 C C . LEU A 1 96 ? 10.019 -3.600 6.351 1.00 86.06 96 LEU A C 1
ATOM 778 O O . LEU A 1 96 ? 11.127 -3.222 5.974 1.00 86.06 96 LEU A O 1
ATOM 782 N N . LEU A 1 97 ? 9.837 -4.780 6.956 1.00 82.94 97 LEU A N 1
ATOM 783 C CA . LEU A 1 97 ? 10.937 -5.685 7.312 1.00 82.94 97 LEU A CA 1
ATOM 784 C C . LEU A 1 97 ? 11.737 -6.168 6.095 1.00 82.94 97 LEU A C 1
ATOM 786 O O . LEU A 1 97 ? 12.951 -6.342 6.172 1.00 82.94 97 LEU A O 1
ATOM 790 N N . GLN A 1 98 ? 11.088 -6.294 4.938 1.00 84.81 98 GLN A N 1
ATOM 791 C CA . GLN A 1 98 ? 11.734 -6.765 3.713 1.00 84.81 98 GLN A CA 1
ATOM 792 C C . GLN A 1 98 ? 12.737 -5.753 3.134 1.00 84.81 98 GLN A C 1
ATOM 794 O O . GLN A 1 98 ? 13.554 -6.120 2.292 1.00 84.81 98 GLN A O 1
ATOM 799 N N . LEU A 1 99 ? 12.725 -4.485 3.572 1.00 77.25 99 LEU A N 1
ATOM 800 C CA . LEU A 1 99 ? 13.797 -3.538 3.229 1.00 77.25 99 LEU A CA 1
ATOM 801 C C . LEU A 1 99 ? 15.138 -3.951 3.842 1.00 77.25 99 LEU A C 1
ATOM 803 O O . LEU A 1 99 ? 16.181 -3.689 3.241 1.00 77.25 99 LEU A O 1
ATOM 807 N N . PHE A 1 100 ? 15.117 -4.583 5.019 1.00 74.06 100 PHE A N 1
ATOM 808 C CA . PHE A 1 100 ? 16.328 -5.040 5.696 1.00 74.06 100 PHE A CA 1
ATOM 809 C C . PHE A 1 100 ? 16.891 -6.308 5.054 1.00 74.06 100 PHE A C 1
ATOM 811 O O . PHE A 1 100 ? 18.104 -6.414 4.935 1.00 74.06 100 PHE A O 1
ATOM 818 N N . GLU A 1 101 ? 16.046 -7.209 4.536 1.00 71.88 101 GLU A N 1
ATOM 819 C CA . GLU A 1 101 ? 16.514 -8.369 3.753 1.00 71.88 101 GLU A CA 1
ATOM 820 C C . GLU A 1 101 ? 17.315 -7.942 2.513 1.00 71.88 101 GLU A C 1
ATOM 822 O O . GLU A 1 101 ? 18.309 -8.570 2.159 1.00 71.88 101 GLU A O 1
ATOM 827 N N . LYS A 1 102 ? 16.911 -6.843 1.862 1.00 65.00 102 LYS A N 1
ATOM 828 C CA . LYS A 1 102 ? 17.605 -6.302 0.683 1.00 65.00 102 LYS A CA 1
ATOM 829 C C . LYS A 1 102 ? 18.939 -5.629 1.016 1.00 65.00 102 LYS A C 1
ATOM 831 O O . LYS A 1 102 ? 19.758 -5.437 0.121 1.00 65.00 102 LYS A O 1
ATOM 836 N N . ARG A 1 103 ? 19.161 -5.234 2.273 1.00 61.34 103 ARG A N 1
ATOM 837 C CA . ARG A 1 103 ? 20.408 -4.615 2.735 1.00 61.34 103 ARG A CA 1
ATOM 838 C C . ARG A 1 103 ? 21.168 -5.631 3.576 1.00 61.34 103 ARG A C 1
ATOM 840 O O . ARG A 1 103 ? 21.073 -5.618 4.798 1.00 61.34 103 ARG A O 1
ATOM 847 N N . SER A 1 104 ? 21.939 -6.502 2.930 1.00 53.72 104 SER A N 1
ATOM 848 C CA . SER A 1 104 ? 22.870 -7.378 3.641 1.00 53.72 104 SER A CA 1
ATOM 849 C C . SER A 1 104 ? 23.875 -6.522 4.415 1.00 53.72 104 SER A C 1
ATOM 851 O O . SER A 1 104 ? 24.766 -5.912 3.825 1.00 53.72 104 SER A O 1
ATOM 853 N N . VAL A 1 105 ? 23.734 -6.455 5.736 1.00 54.72 105 VAL A N 1
ATOM 854 C CA . VAL A 1 105 ? 24.773 -5.907 6.605 1.00 54.72 105 VAL A CA 1
ATOM 855 C C . VAL A 1 105 ? 25.442 -7.098 7.273 1.00 54.72 105 VAL A C 1
ATOM 857 O O . VAL A 1 105 ? 24.869 -7.707 8.173 1.00 54.72 105 VAL A O 1
ATOM 860 N N . SER A 1 106 ? 26.646 -7.454 6.825 1.00 54.31 106 SER A N 1
ATOM 861 C CA . SER A 1 106 ? 27.492 -8.409 7.538 1.00 54.31 106 SER A CA 1
ATOM 862 C C . SER A 1 106 ? 27.951 -7.754 8.841 1.00 54.31 106 SER A C 1
ATOM 864 O O . SER A 1 106 ? 28.961 -7.051 8.879 1.00 54.31 106 SER A O 1
ATOM 866 N N . ARG A 1 107 ? 27.175 -7.909 9.912 1.00 55.69 107 ARG A N 1
ATOM 867 C CA . ARG A 1 107 ? 27.626 -7.577 11.263 1.00 55.69 107 ARG A CA 1
ATOM 868 C C . ARG A 1 107 ? 27.957 -8.876 11.970 1.00 55.69 107 ARG A C 1
ATOM 870 O O . ARG A 1 107 ? 27.084 -9.715 12.165 1.00 55.69 107 ARG A O 1
ATOM 877 N N . SER A 1 108 ? 29.221 -9.030 12.345 1.00 58.62 108 SER A N 1
ATOM 878 C CA . SER A 1 108 ? 29.600 -9.949 13.408 1.00 58.62 108 SER A CA 1
ATOM 879 C C . SER A 1 108 ? 28.935 -9.446 14.686 1.00 58.62 108 SER A C 1
ATOM 881 O O . SER A 1 108 ? 29.260 -8.364 15.177 1.00 58.62 108 SER A O 1
ATOM 883 N N . PHE A 1 109 ? 27.954 -10.186 15.186 1.00 62.91 109 PHE A N 1
ATOM 884 C CA . PHE A 1 109 ? 27.412 -9.940 16.511 1.00 62.91 109 PHE A CA 1
ATOM 885 C C . PHE A 1 109 ? 28.394 -10.541 17.516 1.00 62.91 109 PHE A C 1
ATOM 887 O O . PHE A 1 109 ? 28.541 -11.758 17.582 1.00 62.91 109 PHE A O 1
ATOM 894 N N . THR A 1 110 ? 29.093 -9.698 18.271 1.00 60.75 110 THR A N 1
ATOM 895 C CA . THR A 1 110 ? 29.741 -10.149 19.504 1.00 60.75 110 THR A CA 1
ATOM 896 C C . THR A 1 110 ? 28.623 -10.356 20.517 1.00 60.75 110 THR A C 1
ATOM 898 O O . THR A 1 110 ? 27.869 -9.421 20.794 1.00 60.75 110 THR A O 1
ATOM 901 N N . ASN A 1 111 ? 28.469 -11.578 21.026 1.00 65.75 111 ASN A N 1
ATOM 902 C CA . ASN A 1 111 ? 27.550 -11.834 22.129 1.00 65.75 111 ASN A CA 1
ATOM 903 C C . ASN A 1 111 ? 27.929 -10.907 23.291 1.00 65.75 111 ASN A C 1
ATOM 905 O O . ASN A 1 111 ? 29.107 -10.792 23.630 1.00 65.75 111 ASN A O 1
ATOM 909 N N . TRP A 1 112 ? 26.947 -10.228 23.884 1.00 57.84 112 TRP A N 1
ATOM 910 C CA . TRP A 1 112 ? 27.158 -9.551 25.159 1.00 57.84 112 TRP A CA 1
ATOM 911 C C . TRP A 1 112 ? 27.353 -10.640 26.213 1.00 57.84 112 TRP A C 1
ATOM 913 O O . TRP A 1 112 ? 26.386 -11.163 26.767 1.00 57.84 112 TRP A O 1
ATOM 923 N N . GLU A 1 113 ? 28.602 -11.028 26.450 1.00 59.84 113 GLU A N 1
ATOM 924 C CA . GLU A 1 113 ? 28.971 -11.743 27.662 1.00 59.84 113 GLU A CA 1
ATOM 925 C C . GLU A 1 113 ? 28.791 -10.745 28.805 1.00 59.84 113 GLU A C 1
ATOM 927 O O . GLU A 1 113 ? 29.651 -9.913 29.089 1.00 59.84 113 GLU A O 1
ATOM 932 N N . GLY A 1 114 ? 27.592 -10.750 29.394 1.00 54.38 114 GLY A N 1
ATOM 933 C CA . GLY A 1 114 ? 27.326 -10.022 30.622 1.00 54.38 114 GLY A CA 1
ATOM 934 C C . GLY A 1 114 ? 28.397 -10.404 31.632 1.00 54.38 114 GLY A C 1
ATOM 935 O O . GLY A 1 114 ? 28.598 -11.586 31.896 1.00 54.38 114 GLY A O 1
ATOM 936 N N . GLY A 1 115 ? 29.115 -9.402 32.138 1.00 52.97 115 GLY A N 1
ATOM 937 C CA . GLY A 1 115 ? 30.187 -9.591 33.099 1.00 52.97 115 GLY A CA 1
ATOM 938 C C . GLY A 1 115 ? 29.686 -10.301 34.352 1.00 52.97 115 GLY A C 1
ATOM 939 O O . GLY A 1 115 ? 29.224 -9.662 35.290 1.00 52.97 115 GLY A O 1
ATOM 940 N N . CYS A 1 116 ? 29.834 -11.620 34.392 1.00 51.06 116 CYS A N 1
ATOM 941 C CA . CYS A 1 116 ? 30.018 -12.347 35.634 1.00 51.06 116 CYS A CA 1
ATOM 942 C C . CYS A 1 116 ? 31.509 -12.273 35.970 1.00 51.06 116 CYS A C 1
ATOM 944 O O . CYS A 1 116 ? 32.263 -13.214 35.737 1.00 51.06 116 CYS A O 1
ATOM 946 N N . GLY A 1 117 ? 31.937 -11.120 36.493 1.00 44.12 117 GLY A N 1
ATOM 947 C CA . GLY A 1 117 ? 33.143 -11.060 37.312 1.00 44.12 117 GLY A CA 1
ATOM 948 C C . GLY A 1 117 ? 32.876 -11.895 38.559 1.00 44.12 117 GLY A C 1
ATOM 949 O O . GLY A 1 117 ? 32.078 -11.499 39.404 1.00 44.12 117 GLY A O 1
ATOM 950 N N . GLY A 1 118 ? 33.435 -13.103 38.582 1.00 42.53 118 GLY A N 1
ATOM 951 C CA . GLY A 1 118 ? 33.302 -14.046 39.681 1.00 42.53 118 GLY A CA 1
ATOM 952 C C . GLY A 1 118 ? 34.077 -13.609 40.924 1.00 42.53 118 GLY A C 1
ATOM 953 O O . GLY A 1 118 ? 35.170 -13.071 40.789 1.00 42.53 118 GLY A O 1
ATOM 954 N N . PHE A 1 119 ? 33.458 -13.922 42.068 1.00 40.62 119 PHE A N 1
ATOM 955 C CA . PHE A 1 119 ? 33.963 -14.076 43.443 1.00 40.62 119 PHE A CA 1
ATOM 956 C C . PHE A 1 119 ? 34.791 -12.947 44.069 1.00 40.62 119 PHE A C 1
ATOM 958 O O . PHE A 1 119 ? 35.951 -12.728 43.666 1.00 40.62 119 PHE A O 1
#

Foldseek 3Di:
DKKKFFADPVRHGPDIHDPFAPWDWDDDDVDKTKIKTKDWCPPPQVDCVRLDWFTKMWMWDADPVDNVDIDTDAIWTFHDWDDPDPTMIMTITIGNVVVVVVDDDPDDDDPPPPDPPDD

pLDDT: mean 80.24, std 12.52, range [40.62, 93.62]

Sequence (119 aa):
MYSINILNRENTAFSKILDPQDLSFKLTLGGKDTAKFMLPLSHPRAEKENLKKHNRIEIYRVNPKDRTDVRKVWVGYIEAVRIVDDNHLEVGCNGLLQLFEKRSVSRSFTNWEGGCGGF

Radius of gyration: 18.92 Å; chains: 1; bounding box: 53×28×64 Å

Secondary structure (DSSP, 8-state):
-EEEEEE-TTS-EEEEEES-EEEEEE--TTS--EEEEEEETTSTT--TTTT-TT-EEEEEEE-SS-TT-EEEEEEEEEEEEEEEETTEEEEEEEETTHHHHTS----------------

=== Feature glossary ===
Annotated list of the representations used here:

Nearest PDB structures. The Foldseek neighbor list gives the closest experimentally determined structures in the PDB, ranked by structural alignment. TM-score near 1 means near-identical fold; near 0.3 means only rough topology match. This is how one finds what a novel AlphaFold prediction most resembles in the solved-structure universe.

Foldseek 3Di. Foldseek's 3Di representation compresses backbone geometry into a per-residue letter drawn from a learned twenty-state alphabet. It captures the tertiary interaction pattern around each residue — which residues are packed against it in space, regardless of where they are in sequence.

Radius of gyration, Cα contacts, bounding box. Radius of gyration (Rg) is the root-mean-square distance of Cα atoms from their centroid — a single number for overall size and compactness. A globular domain of N residues has Rg ≈ 2.2·N^0.38 Å; an extended or disordered chain has a much larger Rg. The Cα contact count is the number of residue pairs whose Cα atoms are within 8 Å and are more than four positions apart in sequence — a standard proxy for tertiary packing density. The bounding box is the smallest axis-aligned box enclosing all Cα atoms.

InterPro / GO / CATH / organism. The annotation block draws on four external resources. InterPro: which protein families and domains the sequence belongs to. GO: standardized terms for what the protein does, what process it participates in, and where in the cell it acts. CATH: which structural fold it has in the CATH hierarchy. Organism: the species of origin.

mmCIF coordinates. The mmCIF block holds the 3D Cartesian coordinates of each backbone atom (N, Cα, C, O) in ångströms. mmCIF is the PDB's canonical archive format — a tagged-loop text representation of the atomic model.

pLDDT. pLDDT is the predicted lDDT-Cα score: AlphaFold's confidence that the local environment of each residue (all inter-atomic distances within 15 Å) is correctly placed. It is a per-residue number between 0 and 100, with higher meaning more reliable.

Backbone torsions (φ/ψ). φ (phi) and ψ (psi) are the two rotatable backbone dihedrals per residue: φ is the C(i-1)–N–Cα–C torsion, ψ is the N–Cα–C–N(i+1) torsion, both in degrees on (−180°, 180°]. α-helical residues cluster near (−60°, −45°); β-strand residues near (−120°, +130°). A Ramachandran plot is simply a scatter of (φ, ψ) for every residue.

B-factor. For experimental (PDB) structures, the B-factor (temperature factor) quantifies the positional spread of each atom in the crystal — a combination of thermal vibration and static disorder — in units of Å². High B-factors mark flexible loops or poorly resolved regions; low B-factors mark the rigid, well-ordered core.

Secondary structure (3-state, P-SEA). SS3 is a coarse helix/strand/coil call (letters a/b/c) made by the P-SEA algorithm from inter-Cα distances and dihedrals. It is less detailed than DSSP but needs only Cα positions.

Predicted aligned error. Predicted aligned error is AlphaFold's pairwise confidence. Unlike pLDDT (per-residue), PAE is per-residue-pair and captures whether two parts of the structure are correctly placed relative to each other. Units are ångströms of expected positional error.

Solvent-accessible surface area. Solvent-accessible surface area (SASA) is the area in Å² traced out by the centre of a 1.4 Å probe sphere (a water molecule) rolled over the protein's van der Waals surface (Shrake–Rupley / Lee–Richards construction). Buried residues have near-zero SASA; fully exposed residues can exceed 200 Å². The total SASA scales roughly with the number of surface residues.

Secondary structure (8-state, DSSP). The SS8 string is DSSP's per-residue secondary-structure call. α-helix (H) means an i→i+4 H-bond ladder; β-strand (E) means the residue participates in a β-sheet; 3₁₀ (G) and π (I) are tighter and wider helices; T/S are turns/bends; '-' is loop.

Rendered structure images. Structure images are PyMOL renders from six orthogonal camera directions. Cartoon representation draws helices as coils and strands as arrows; sticks shows the backbone as bonds; surface shows the solvent-excluded envelope. Rainbow coloring maps sequence position to hue (blue→red, N→C); chain coloring assigns a distinct color per polypeptide.

Sequence. The amino-acid sequence is the protein's primary structure: the linear order of residues from the N-terminus to the C-terminus, written in one-letter code. Everything else here — the 3D coordinates, the secondary structure, the domain annotations — is ultimately a consequence of this string.

Contact-map, Ramachandran, and PAE plots. Three diagnostic plots accompany the record. The Cα contact map visualizes the tertiary structure as a 2D adjacency matrix (8 Å cutoff, sequence-local contacts suppressed). The Ramachandran plot shows the distribution of backbone (φ, ψ) torsions, with points in the α and β basins reflecting secondary structure content. The PAE plot shows AlphaFold's inter-residue confidence as a color matrix.